Protein AF-A0A6M5YH52-F1 (afdb_monomer)

Secondary structure (DSSP, 8-state):
---------S-SSSSSSSSTT---PPPPPPB-EEEEEEPPTT--BPTT-EEEEEEEESSSSPPEEEEEE--S-BSEEEEEEEETT-SSSB-SEEEEEEEEEE--TTSTTHHHHHHHHHHTHHHHT-TTT---EEEE-SSSPEEEEEETTTTEEEE-

Organism: NCBI:txid2774151

pLDDT: mean 87.02, std 16.11, range [41.69, 98.38]

Solvent-accessible surface area (backbone atoms only — not comparable to full-atom values): 8932 Å² total; per-residue (Å²): 139,84,87,86,82,84,80,89,73,89,89,84,86,83,85,82,75,78,74,81,71,76,71,77,71,73,78,76,78,31,29,66,33,40,33,36,44,33,52,35,92,94,48,65,49,46,54,55,19,38,41,37,38,36,36,42,43,76,67,91,62,76,49,24,45,19,64,34,68,35,86,48,72,32,51,57,49,68,41,52,34,36,22,80,97,38,98,40,16,31,64,60,45,46,26,31,37,15,43,41,68,46,54,37,88,87,48,89,66,28,70,60,53,38,48,53,32,59,74,39,56,32,52,62,23,29,52,94,74,22,81,28,50,52,72,40,52,78,61,78,80,38,38,34,41,36,35,63,63,81,55,42,56,44,79,109

Foldseek 3Di:
DDDDDDDPDPDDPDPPPPPPPPDPPPPAAADKAKEKEFAPPPDKDAAQKKKKKWWAFPDDAAIKIWIDGHHHIGRMDMTIIDGPPHPHHDHFHKTQIAIAIQHDPPDPCNVVVRCCCVVPQNVQRVRVNQPEMDTDHPDDDNYWYQYSNVSYIDGD

Structure (mmCIF, N/CA/C/O backbone):
data_AF-A0A6M5YH52-F1
#
_entry.id   AF-A0A6M5YH52-F1
#
loop_
_atom_site.group_PDB
_atom_site.id
_atom_site.type_symbol
_atom_site.label_atom_id
_atom_site.label_alt_id
_atom_site.label_comp_id
_atom_site.label_asym_id
_atom_site.label_entity_id
_atom_site.label_seq_id
_atom_site.pdbx_PDB_ins_code
_atom_site.Cartn_x
_atom_site.Cartn_y
_atom_site.Cartn_z
_atom_site.occupancy
_atom_site.B_iso_or_equiv
_atom_site.auth_seq_id
_atom_site.auth_comp_id
_atom_site.auth_asym_id
_atom_site.auth_atom_id
_atom_site.pdbx_PDB_model_num
ATOM 1 N N . MET A 1 1 ? 87.983 -7.019 -24.896 1.00 43.25 1 MET A N 1
ATOM 2 C CA . MET A 1 1 ? 87.320 -5.801 -25.411 1.00 43.25 1 MET A CA 1
ATOM 3 C C . MET A 1 1 ? 85.950 -6.208 -25.942 1.00 43.25 1 MET A C 1
ATOM 5 O O . MET A 1 1 ? 85.891 -6.897 -26.943 1.00 43.25 1 MET A O 1
ATOM 9 N N . THR A 1 2 ? 84.923 -6.266 -25.097 1.00 41.69 2 THR A N 1
ATOM 10 C CA . THR A 1 2 ? 83.969 -5.202 -24.700 1.00 41.69 2 THR A CA 1
ATOM 11 C C . THR A 1 2 ? 82.772 -5.106 -25.660 1.00 41.69 2 THR A C 1
ATOM 13 O O . THR A 1 2 ? 82.839 -4.524 -26.731 1.00 41.69 2 THR A O 1
ATOM 16 N N . ARG A 1 3 ? 81.697 -5.751 -25.189 1.00 55.53 3 ARG A N 1
ATOM 17 C CA . ARG A 1 3 ? 80.270 -5.769 -25.556 1.00 55.53 3 ARG A CA 1
ATOM 18 C C . ARG A 1 3 ? 79.709 -4.507 -26.228 1.00 55.53 3 ARG A C 1
ATOM 20 O O . ARG A 1 3 ? 79.957 -3.423 -25.720 1.00 55.53 3 ARG A O 1
ATOM 27 N N . VAL A 1 4 ? 78.726 -4.687 -27.121 1.00 46.19 4 VAL A N 1
ATOM 28 C CA . VAL A 1 4 ? 77.491 -3.871 -27.121 1.00 46.19 4 VAL A CA 1
ATOM 29 C C . VAL A 1 4 ? 76.282 -4.779 -27.382 1.00 46.19 4 VAL A C 1
ATOM 31 O O . VAL A 1 4 ? 76.296 -5.620 -28.275 1.00 46.19 4 VAL A O 1
ATOM 34 N N . ARG A 1 5 ? 75.275 -4.658 -26.510 1.00 49.81 5 ARG A N 1
ATOM 35 C CA . ARG A 1 5 ? 74.073 -5.494 -26.408 1.00 49.81 5 ARG A CA 1
ATOM 36 C C . ARG A 1 5 ? 72.968 -4.963 -27.324 1.00 49.81 5 ARG A C 1
ATOM 38 O O . ARG A 1 5 ? 72.678 -3.772 -27.299 1.00 49.81 5 ARG A O 1
ATOM 45 N N . LEU A 1 6 ? 72.333 -5.872 -28.061 1.00 46.75 6 LEU A N 1
ATOM 46 C CA . LEU A 1 6 ? 71.155 -5.629 -28.890 1.00 46.75 6 LEU A CA 1
ATOM 47 C C . LEU A 1 6 ? 69.954 -5.306 -27.982 1.00 46.75 6 LEU A C 1
ATOM 49 O O . LEU A 1 6 ? 69.517 -6.137 -27.179 1.00 46.75 6 LEU A O 1
ATOM 53 N N . GLY A 1 7 ? 69.498 -4.055 -28.054 1.00 46.03 7 GLY A N 1
ATOM 54 C CA . GLY A 1 7 ? 68.449 -3.494 -27.211 1.00 46.03 7 GLY A CA 1
ATOM 55 C C . GLY A 1 7 ? 67.115 -4.205 -27.406 1.00 46.03 7 GLY A C 1
ATOM 56 O O . GLY A 1 7 ? 66.466 -4.055 -28.433 1.00 46.03 7 GLY A O 1
ATOM 57 N N . HIS A 1 8 ? 66.707 -4.948 -26.381 1.00 51.38 8 HIS A N 1
ATOM 58 C CA . HIS A 1 8 ? 65.322 -5.338 -26.160 1.00 51.38 8 HIS A CA 1
ATOM 59 C C . HIS A 1 8 ? 64.581 -4.118 -25.610 1.00 51.38 8 HIS A C 1
ATOM 61 O O . HIS A 1 8 ? 64.598 -3.865 -24.409 1.00 51.38 8 HIS A O 1
ATOM 67 N N . PHE A 1 9 ? 63.972 -3.334 -26.484 1.00 53.28 9 PHE A N 1
ATOM 68 C CA . PHE A 1 9 ? 63.014 -2.301 -26.111 1.00 53.28 9 PHE A CA 1
ATOM 69 C C . PHE A 1 9 ? 61.903 -2.338 -27.155 1.00 53.28 9 PHE A C 1
ATOM 71 O O . PHE A 1 9 ? 62.186 -2.550 -28.327 1.00 53.28 9 PHE A O 1
ATOM 78 N N . ILE A 1 10 ? 60.663 -2.097 -26.728 1.00 53.38 10 ILE A N 1
ATOM 79 C CA . ILE A 1 10 ? 59.411 -2.189 -27.504 1.00 53.38 10 ILE A CA 1
ATOM 80 C C . ILE A 1 10 ? 58.730 -3.568 -27.401 1.00 53.38 10 ILE A C 1
ATOM 82 O O . ILE A 1 10 ? 58.483 -4.246 -28.390 1.00 53.38 10 ILE A O 1
ATOM 86 N N . LEU A 1 11 ? 58.365 -3.979 -26.181 1.00 50.38 11 LEU A N 1
ATOM 87 C CA . LEU A 1 11 ? 57.254 -4.925 -25.989 1.00 50.38 11 LEU A CA 1
ATOM 88 C C . LEU A 1 11 ? 56.601 -4.767 -24.604 1.00 50.38 11 LEU A C 1
ATOM 90 O O . LEU A 1 11 ? 56.522 -5.714 -23.833 1.00 50.38 11 LEU A O 1
ATOM 94 N N . ALA A 1 12 ? 56.181 -3.552 -24.238 1.00 52.19 12 ALA A N 1
ATOM 95 C CA . ALA A 1 12 ? 55.500 -3.325 -22.955 1.00 52.19 12 ALA A CA 1
ATOM 96 C C . ALA A 1 12 ? 54.554 -2.111 -22.974 1.00 52.19 12 ALA A C 1
ATOM 98 O O . ALA A 1 12 ? 54.522 -1.325 -22.031 1.00 52.19 12 ALA A O 1
ATOM 99 N N . THR A 1 13 ? 53.807 -1.894 -24.061 1.00 52.12 13 THR A N 1
ATOM 100 C CA . THR A 1 13 ? 52.920 -0.714 -24.160 1.00 52.12 13 THR A CA 1
ATOM 101 C C . THR A 1 13 ? 51.630 -1.009 -24.925 1.00 52.12 13 THR A C 1
ATOM 103 O O . THR A 1 13 ? 51.204 -0.220 -25.755 1.00 52.12 13 THR A O 1
ATOM 106 N N . PHE A 1 14 ? 51.003 -2.166 -24.684 1.00 49.84 14 PHE A N 1
ATOM 107 C CA . PHE A 1 14 ? 49.685 -2.478 -25.271 1.00 49.84 14 PHE A CA 1
ATOM 108 C C . PHE A 1 14 ? 48.707 -3.189 -24.316 1.00 49.84 14 PHE A C 1
ATOM 110 O O . PHE A 1 14 ? 47.648 -3.638 -24.736 1.00 49.84 14 PHE A O 1
ATOM 117 N N . VAL A 1 15 ? 49.030 -3.276 -23.017 1.00 53.78 15 VAL A N 1
ATOM 118 C CA . VAL A 1 15 ? 48.221 -4.001 -22.007 1.00 53.78 15 VAL A CA 1
ATOM 119 C C . VAL A 1 15 ? 47.640 -3.059 -20.932 1.00 53.78 15 VAL A C 1
ATOM 121 O O . VAL A 1 15 ? 47.103 -3.504 -19.929 1.00 53.78 15 VAL A O 1
ATOM 124 N N . ALA A 1 16 ? 47.706 -1.737 -21.129 1.00 49.75 16 ALA A N 1
ATOM 125 C CA . ALA A 1 16 ? 47.228 -0.750 -20.146 1.00 49.75 16 ALA A CA 1
ATOM 126 C C . ALA A 1 16 ? 45.935 -0.011 -20.553 1.00 49.75 16 ALA A C 1
ATOM 128 O O . ALA A 1 16 ? 45.472 0.855 -19.819 1.00 49.75 16 ALA A O 1
ATOM 129 N N . SER A 1 17 ? 45.330 -0.347 -21.699 1.00 50.66 17 SER A N 1
ATOM 130 C CA . SER A 1 17 ? 44.159 0.375 -22.236 1.00 50.66 17 SER A CA 1
ATOM 131 C C . SER A 1 17 ? 42.827 -0.373 -22.086 1.00 50.66 17 SER A C 1
ATOM 133 O O . SER A 1 17 ? 41.786 0.182 -22.419 1.00 50.66 17 SER A O 1
ATOM 135 N N . LEU A 1 18 ? 42.825 -1.610 -21.571 1.00 52.09 18 LEU A N 1
ATOM 136 C CA . LEU A 1 18 ? 41.611 -2.440 -21.465 1.00 52.09 18 LEU A CA 1
ATOM 137 C C . LEU A 1 18 ? 40.879 -2.371 -20.113 1.00 52.09 18 LEU A C 1
ATOM 139 O O . LEU A 1 18 ? 39.811 -2.959 -19.985 1.00 52.09 18 LEU A O 1
ATOM 143 N N . LEU A 1 19 ? 41.384 -1.631 -19.117 1.00 55.25 19 LEU A N 1
ATOM 144 C CA . LEU A 1 19 ? 40.701 -1.491 -17.817 1.00 55.25 19 LEU A CA 1
ATOM 145 C C . LEU A 1 19 ? 39.741 -0.288 -17.723 1.00 55.25 19 LEU A C 1
ATOM 147 O O . LEU A 1 19 ? 39.060 -0.131 -16.714 1.00 55.25 19 LEU A O 1
ATOM 151 N N . ALA A 1 20 ? 39.628 0.542 -18.765 1.00 56.56 20 ALA A N 1
ATOM 152 C CA . ALA A 1 20 ? 38.764 1.729 -18.746 1.00 56.56 20 ALA A CA 1
ATOM 153 C C . ALA A 1 20 ? 37.284 1.447 -19.085 1.00 56.56 20 ALA A C 1
ATOM 155 O O . A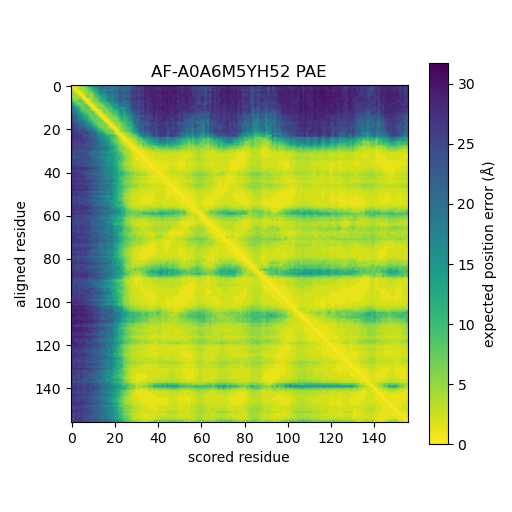LA A 1 20 ? 36.468 2.364 -19.064 1.00 56.56 20 ALA A O 1
ATOM 156 N N . ALA A 1 21 ? 36.917 0.192 -19.365 1.00 56.94 21 ALA A N 1
ATOM 157 C CA . ALA A 1 21 ? 35.534 -0.219 -19.617 1.00 56.94 21 ALA A CA 1
ATOM 158 C C . ALA A 1 21 ? 34.912 -0.968 -18.425 1.00 56.94 21 ALA A C 1
ATOM 160 O O . ALA A 1 21 ? 34.044 -1.821 -18.611 1.00 56.94 21 ALA A O 1
ATOM 161 N N . ALA A 1 22 ? 35.309 -0.638 -17.189 1.00 59.38 22 ALA A N 1
ATOM 162 C CA . ALA A 1 22 ? 34.468 -0.891 -16.020 1.00 59.38 22 ALA A CA 1
ATOM 163 C C . ALA A 1 22 ? 33.230 0.018 -16.129 1.00 59.38 22 ALA A C 1
ATOM 165 O O . ALA A 1 22 ? 33.139 1.076 -15.509 1.00 59.38 22 ALA A O 1
ATOM 166 N N . GLY A 1 23 ? 32.317 -0.365 -17.024 1.00 54.97 23 GLY A N 1
ATOM 167 C CA . GLY A 1 23 ? 31.069 0.318 -17.303 1.00 54.97 23 GLY A CA 1
ATOM 168 C C . GLY A 1 23 ? 30.235 0.362 -16.037 1.00 54.97 23 GLY A C 1
ATOM 169 O O . GLY A 1 23 ? 29.587 -0.616 -15.668 1.00 54.97 23 GLY A O 1
ATOM 170 N N . CYS A 1 24 ? 30.247 1.517 -15.377 1.00 69.44 24 CYS A N 1
ATOM 171 C CA . CYS A 1 24 ? 29.227 1.885 -14.416 1.00 69.44 24 CYS A CA 1
ATOM 172 C C . CYS A 1 24 ? 27.919 1.982 -15.206 1.00 69.44 24 CYS A C 1
ATOM 174 O O . CYS A 1 24 ?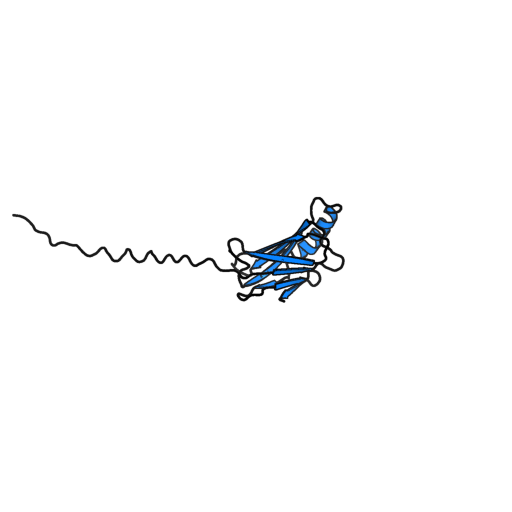 27.610 3.018 -15.794 1.00 69.44 24 CYS A O 1
ATOM 176 N N . SER A 1 25 ? 27.205 0.860 -15.325 1.00 63.31 25 SER A N 1
ATOM 177 C CA . SER A 1 25 ? 25.870 0.866 -15.910 1.00 63.31 25 SER A CA 1
ATOM 178 C C . SER A 1 25 ? 25.043 1.852 -15.086 1.00 63.31 25 SER A C 1
ATOM 180 O O . SER A 1 25 ? 24.995 1.697 -13.860 1.00 63.31 25 SER A O 1
ATOM 182 N N . PRO A 1 26 ? 24.460 2.894 -15.707 1.00 68.88 26 PRO A N 1
ATOM 183 C CA . PRO A 1 26 ? 23.677 3.867 -14.968 1.00 68.88 26 PRO A CA 1
ATOM 184 C C . PRO A 1 26 ? 22.597 3.126 -14.173 1.00 68.88 26 PRO A C 1
ATOM 186 O O . PRO A 1 26 ? 22.029 2.151 -14.679 1.00 68.88 26 PRO A O 1
ATOM 189 N N . PRO A 1 27 ? 22.342 3.532 -12.917 1.00 71.31 27 PRO A N 1
ATOM 190 C CA . PRO A 1 27 ? 21.395 2.833 -12.067 1.00 71.31 27 PRO A CA 1
ATOM 191 C C . PRO A 1 27 ? 20.041 2.739 -12.780 1.00 71.31 27 PRO A C 1
ATOM 193 O O . PRO A 1 27 ? 19.640 3.694 -13.456 1.00 71.31 27 PRO A O 1
ATOM 196 N N . PRO A 1 28 ? 19.336 1.603 -12.652 1.00 76.12 28 PRO A N 1
ATOM 197 C CA . PRO A 1 28 ? 18.088 1.396 -13.365 1.00 76.12 28 PRO A CA 1
ATOM 198 C C . PRO A 1 28 ? 17.094 2.499 -12.988 1.00 76.12 28 PRO A C 1
ATOM 200 O O . PRO A 1 28 ? 16.889 2.802 -11.810 1.00 76.12 28 PRO A O 1
ATOM 203 N N . LYS A 1 29 ? 16.516 3.140 -14.005 1.00 84.38 29 LYS A N 1
ATOM 204 C CA . LYS A 1 29 ? 15.572 4.247 -13.843 1.00 84.38 29 LYS A CA 1
ATOM 205 C C . LYS A 1 29 ? 14.182 3.677 -13.568 1.00 84.38 29 LYS A C 1
ATOM 207 O O . LYS A 1 29 ? 13.662 2.918 -14.381 1.00 84.38 29 LYS A O 1
ATOM 212 N N . GLY A 1 30 ? 13.589 4.036 -12.432 1.00 89.56 30 GLY A N 1
ATOM 213 C CA . GLY A 1 30 ? 12.194 3.709 -12.154 1.00 89.56 30 GLY A CA 1
ATOM 214 C C . GLY A 1 30 ? 11.229 4.658 -12.868 1.00 89.56 30 GLY A C 1
ATOM 215 O O . GLY A 1 30 ? 11.610 5.720 -13.366 1.00 89.56 30 GLY A O 1
ATOM 216 N N . THR A 1 31 ? 9.961 4.267 -12.909 1.00 92.75 31 THR A N 1
ATOM 217 C CA . THR A 1 31 ? 8.846 5.045 -13.455 1.00 92.75 31 THR A CA 1
ATOM 218 C C . THR A 1 31 ? 7.996 5.608 -12.310 1.00 92.75 31 THR A C 1
ATOM 220 O O . THR A 1 31 ? 7.811 4.921 -11.298 1.00 92.75 31 THR A O 1
ATOM 223 N N . PRO A 1 32 ? 7.501 6.855 -12.388 1.00 94.31 32 PRO A N 1
ATOM 224 C CA . PRO A 1 32 ? 6.608 7.397 -11.370 1.00 94.31 32 PRO A CA 1
ATOM 225 C C . PRO A 1 32 ? 5.373 6.509 -11.185 1.00 94.31 32 PRO A C 1
ATOM 227 O O . PRO A 1 32 ? 4.718 6.150 -12.161 1.00 94.31 32 PRO A O 1
ATOM 230 N N . VAL A 1 33 ? 5.061 6.183 -9.929 1.00 96.19 33 VAL A N 1
ATOM 231 C CA . VAL A 1 33 ? 3.841 5.463 -9.549 1.00 96.19 33 VAL A CA 1
ATOM 232 C C . VAL A 1 33 ? 3.072 6.303 -8.545 1.00 96.19 33 VAL A C 1
ATOM 234 O O . VAL A 1 33 ? 3.618 6.681 -7.502 1.00 96.19 33 VAL A O 1
ATOM 237 N N . SER A 1 34 ? 1.807 6.553 -8.855 1.00 96.31 34 SER A N 1
ATOM 238 C CA . SER A 1 34 ? 0.829 7.167 -7.964 1.00 96.31 34 SER A CA 1
ATOM 239 C C . SER A 1 34 ? -0.386 6.266 -7.812 1.00 96.31 34 SER A C 1
ATOM 241 O O . SER A 1 34 ? -0.542 5.261 -8.510 1.00 96.31 34 SER A O 1
ATOM 243 N N . GLY A 1 35 ? -1.247 6.610 -6.869 1.00 97.12 35 GLY A N 1
ATOM 244 C CA . GLY A 1 35 ? -2.535 5.961 -6.788 1.00 97.12 35 GLY A CA 1
ATOM 245 C C . GLY A 1 35 ? -3.388 6.449 -5.644 1.00 97.12 35 GLY A C 1
ATOM 246 O O . GLY A 1 35 ? -3.017 7.357 -4.904 1.00 97.12 35 GLY A O 1
ATOM 247 N N . THR A 1 36 ? -4.533 5.799 -5.490 1.00 98.19 36 THR A N 1
ATOM 248 C CA . THR A 1 36 ? -5.479 6.000 -4.396 1.00 98.19 36 THR A CA 1
ATOM 249 C C . THR A 1 36 ? -5.773 4.668 -3.722 1.00 98.19 36 THR A C 1
ATOM 251 O O . THR A 1 36 ? -6.008 3.670 -4.400 1.00 98.19 36 THR A O 1
ATOM 254 N N . VAL A 1 37 ? -5.793 4.645 -2.392 1.00 98.38 37 VAL A N 1
ATOM 255 C CA . VAL A 1 37 ? -6.307 3.525 -1.591 1.00 98.38 37 VAL A CA 1
ATOM 256 C C . VAL A 1 37 ? -7.698 3.896 -1.098 1.00 98.38 37 VAL A C 1
ATOM 258 O O . VAL A 1 37 ? -7.852 4.951 -0.485 1.00 98.38 37 VAL A O 1
ATOM 261 N N . THR A 1 38 ? -8.696 3.044 -1.328 1.00 98.12 38 THR A N 1
ATOM 262 C CA . THR A 1 38 ? -10.061 3.217 -0.808 1.00 98.12 38 THR A CA 1
ATOM 263 C C . THR A 1 38 ? -10.387 2.151 0.233 1.00 98.12 38 THR A C 1
ATOM 265 O O . THR A 1 38 ? -10.059 0.972 0.078 1.00 98.12 38 THR A O 1
ATOM 268 N N . LEU A 1 39 ? -11.026 2.571 1.324 1.00 97.69 39 LEU A N 1
ATOM 269 C CA . LEU A 1 39 ? -11.470 1.681 2.394 1.00 97.69 39 LEU A CA 1
ATOM 270 C C . LEU A 1 39 ? -12.843 1.063 2.100 1.00 97.69 39 LEU A C 1
ATOM 272 O O . LEU A 1 39 ? -13.630 1.656 1.362 1.00 97.69 39 LEU A O 1
ATOM 276 N N . PRO A 1 40 ? -13.166 -0.086 2.726 1.00 97.00 40 PRO A N 1
ATOM 277 C CA . PRO A 1 40 ? -14.517 -0.628 2.711 1.00 97.00 40 PRO A CA 1
ATOM 278 C C . PRO A 1 40 ? -15.551 0.350 3.254 1.00 97.00 40 PRO A C 1
ATOM 280 O O . PRO A 1 40 ? -15.272 1.125 4.177 1.00 97.00 40 PRO A O 1
ATOM 283 N N . LYS A 1 41 ? -16.777 0.264 2.735 1.00 95.25 41 LYS A N 1
ATOM 284 C CA . LYS A 1 41 ? -17.914 1.039 3.231 1.00 95.25 41 LYS A CA 1
ATOM 285 C C . LYS A 1 41 ? -18.035 0.954 4.758 1.00 95.25 41 LYS A C 1
ATOM 287 O O . LYS A 1 41 ? -18.085 -0.125 5.340 1.00 95.25 41 LYS A O 1
ATOM 292 N N . GLY A 1 42 ? -18.120 2.119 5.399 1.00 92.19 42 GLY A N 1
ATOM 293 C CA . GLY A 1 42 ? -18.228 2.246 6.856 1.00 92.19 42 GLY A CA 1
ATOM 294 C C . GLY A 1 42 ? -16.890 2.353 7.593 1.00 92.19 42 GLY A C 1
ATOM 295 O O . GLY A 1 42 ? -16.892 2.703 8.771 1.00 92.19 42 GLY A O 1
ATOM 296 N N . ALA A 1 43 ? -15.758 2.128 6.921 1.00 94.25 43 ALA A N 1
ATOM 297 C CA . ALA A 1 43 ? -14.433 2.438 7.447 1.00 94.25 43 ALA A CA 1
ATOM 298 C C . ALA A 1 43 ? -13.941 3.803 6.939 1.00 94.25 43 ALA A C 1
ATOM 300 O O . ALA A 1 43 ? -14.284 4.249 5.843 1.00 94.25 43 ALA A O 1
ATOM 301 N N . SER A 1 44 ? -13.113 4.464 7.746 1.00 95.38 44 SER A N 1
ATOM 302 C CA . SER A 1 44 ? -12.448 5.712 7.380 1.00 95.38 44 SER A CA 1
ATOM 303 C C . SER A 1 44 ? -11.033 5.757 7.940 1.00 95.38 44 SER A C 1
ATOM 305 O O . SER A 1 44 ? -10.758 5.259 9.040 1.00 95.38 44 SER A O 1
ATOM 307 N N . PHE A 1 45 ? -10.154 6.405 7.188 1.00 95.94 45 PHE A N 1
ATOM 308 C CA . PHE A 1 45 ? -8.942 6.987 7.727 1.00 95.94 45 PHE A CA 1
ATOM 309 C C . PHE A 1 45 ? -9.345 8.139 8.638 1.00 95.94 45 PHE A C 1
ATOM 311 O O . PHE A 1 45 ? -10.271 8.877 8.302 1.00 95.94 45 PHE A O 1
ATOM 318 N N . ASP A 1 46 ? -8.663 8.289 9.763 1.00 95.81 46 ASP A N 1
ATOM 319 C CA . ASP A 1 46 ? -8.710 9.515 10.553 1.00 95.81 46 ASP A CA 1
ATOM 320 C C . ASP A 1 46 ? -7.424 10.306 10.311 1.00 95.81 46 ASP A C 1
ATOM 322 O O . ASP A 1 46 ? -6.499 9.829 9.657 1.00 95.81 46 ASP A O 1
ATOM 326 N N . LYS A 1 47 ? -7.369 11.529 10.833 1.00 94.12 47 LYS A N 1
ATOM 327 C CA . LYS A 1 47 ? -6.183 12.381 10.763 1.00 94.12 47 LYS A CA 1
ATOM 328 C C . LYS A 1 47 ? -4.970 11.700 11.418 1.00 94.12 47 LYS A C 1
ATOM 330 O O . LYS A 1 47 ? -5.101 11.107 12.475 1.00 94.12 47 LYS A O 1
ATOM 335 N N . ASP A 1 48 ? -3.796 11.841 10.819 1.00 95.00 48 ASP A N 1
ATOM 336 C CA . ASP A 1 48 ? -2.502 11.322 11.279 1.00 95.00 48 ASP A CA 1
ATOM 337 C C . ASP A 1 48 ? -2.353 9.784 11.241 1.00 95.00 48 ASP A C 1
ATOM 339 O O . ASP A 1 48 ? -1.361 9.243 11.740 1.00 95.00 48 ASP A O 1
ATOM 343 N N . ASP A 1 49 ? -3.288 9.055 10.621 1.00 96.12 49 ASP A N 1
ATOM 344 C CA . ASP A 1 49 ? -3.088 7.635 10.327 1.00 96.12 49 ASP A CA 1
ATOM 345 C C . ASP A 1 49 ? -1.968 7.481 9.281 1.00 96.12 49 ASP A C 1
ATOM 347 O O . ASP A 1 49 ? -1.926 8.185 8.271 1.00 96.12 49 ASP A O 1
ATOM 351 N N . ASN A 1 50 ? -1.067 6.521 9.495 1.00 97.44 50 ASN A N 1
ATOM 352 C CA . ASN A 1 50 ? -0.063 6.156 8.498 1.00 97.44 50 ASN A CA 1
ATOM 353 C C . ASN A 1 50 ? -0.584 5.012 7.627 1.00 97.44 50 ASN A C 1
ATOM 355 O O . ASN A 1 50 ? -0.916 3.939 8.140 1.00 97.44 50 ASN A O 1
ATOM 359 N N . VAL A 1 51 ? -0.604 5.219 6.315 1.00 98.00 51 VAL A N 1
ATOM 360 C CA . VAL A 1 51 ? -0.949 4.202 5.320 1.00 98.00 51 VAL A CA 1
ATOM 361 C C . VAL A 1 51 ? 0.301 3.870 4.520 1.00 98.00 51 VAL A C 1
ATOM 363 O O . VAL A 1 51 ? 0.837 4.711 3.802 1.00 98.00 51 VAL A O 1
ATOM 366 N N . GLU A 1 52 ? 0.760 2.630 4.639 1.00 98.25 52 GLU A N 1
ATOM 367 C CA . GLU A 1 52 ? 1.912 2.093 3.923 1.00 98.25 52 GLU A CA 1
ATOM 368 C C . GLU A 1 52 ? 1.443 1.126 2.831 1.00 98.25 52 GLU A C 1
ATOM 370 O O . GLU A 1 52 ? 0.663 0.206 3.085 1.00 98.25 52 GLU A O 1
ATOM 375 N N . ILE A 1 53 ? 1.933 1.340 1.612 1.00 98.31 53 ILE A N 1
ATOM 376 C CA . ILE A 1 53 ? 1.671 0.534 0.426 1.00 98.31 53 ILE A CA 1
ATOM 377 C C . ILE A 1 53 ? 2.995 -0.097 0.002 1.00 98.31 53 ILE A C 1
ATOM 379 O O . ILE A 1 53 ? 3.901 0.590 -0.472 1.00 98.31 53 ILE A O 1
ATOM 383 N N . THR A 1 54 ? 3.120 -1.409 0.159 1.00 98.12 54 THR A N 1
ATOM 384 C CA . THR A 1 54 ? 4.317 -2.159 -0.233 1.00 98.12 54 THR A CA 1
ATOM 385 C C . THR A 1 54 ? 4.122 -2.776 -1.610 1.00 98.12 54 THR A C 1
ATOM 387 O O . THR A 1 54 ? 3.204 -3.564 -1.812 1.00 98.12 54 THR A O 1
ATOM 390 N N . PHE A 1 55 ? 5.030 -2.499 -2.536 1.00 97.69 55 PHE A N 1
ATOM 391 C CA . PHE A 1 55 ? 5.130 -3.152 -3.836 1.00 97.69 55 PHE A CA 1
ATOM 392 C C . PHE A 1 55 ? 6.223 -4.215 -3.746 1.00 97.69 55 PHE A C 1
ATOM 394 O O . PHE A 1 55 ? 7.413 -3.901 -3.831 1.00 97.69 55 PHE A O 1
ATOM 401 N N . ARG A 1 56 ? 5.831 -5.478 -3.564 1.00 97.38 56 ARG A N 1
ATOM 402 C CA . ARG A 1 56 ? 6.751 -6.620 -3.585 1.00 97.38 56 ARG A CA 1
ATOM 403 C C . ARG A 1 56 ? 6.792 -7.213 -4.994 1.00 97.38 56 ARG A C 1
ATOM 405 O O . ARG A 1 56 ? 5.750 -7.670 -5.459 1.00 97.38 56 ARG A O 1
ATOM 412 N N . PRO A 1 57 ? 7.942 -7.208 -5.676 1.00 96.44 57 PRO A N 1
ATOM 413 C CA . PRO A 1 57 ? 8.025 -7.726 -7.030 1.00 96.44 57 PRO A CA 1
ATOM 414 C C . PRO A 1 57 ? 7.861 -9.242 -7.056 1.00 96.44 57 PRO A C 1
ATOM 416 O O . PRO A 1 57 ? 8.204 -9.942 -6.100 1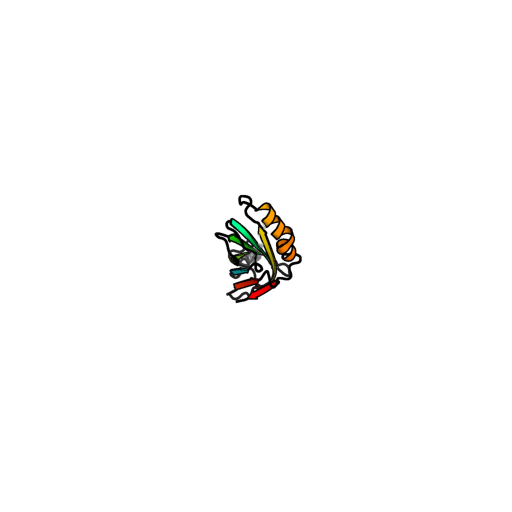.00 96.44 57 PRO A O 1
ATOM 419 N N . ASP A 1 58 ? 7.350 -9.728 -8.178 1.00 90.12 58 ASP A N 1
ATOM 420 C CA . ASP A 1 58 ? 7.417 -11.133 -8.552 1.00 90.12 58 ASP A CA 1
ATOM 421 C C . ASP A 1 58 ? 8.769 -11.375 -9.248 1.00 90.12 58 ASP A C 1
ATOM 423 O O . ASP A 1 58 ? 8.929 -11.093 -10.435 1.00 90.12 58 ASP A O 1
ATOM 427 N N . GLY A 1 59 ? 9.788 -11.757 -8.471 1.00 87.25 59 GLY A N 1
ATOM 428 C CA . GLY A 1 59 ? 11.167 -11.965 -8.935 1.00 87.25 59 GLY A CA 1
ATOM 429 C C . GLY A 1 59 ? 12.218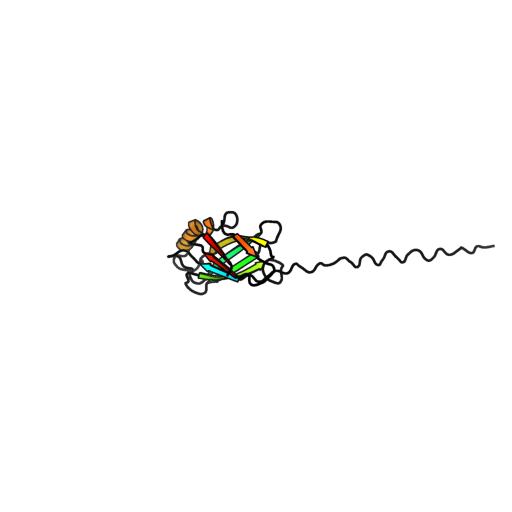 -11.215 -8.107 1.00 87.25 59 GLY A C 1
ATOM 430 O O . GLY A 1 59 ? 11.972 -10.838 -6.962 1.00 87.25 59 GLY A O 1
ATOM 431 N N . ASP A 1 60 ? 13.388 -10.980 -8.707 1.00 81.25 60 ASP A N 1
ATOM 432 C CA . ASP A 1 60 ? 14.582 -10.444 -8.024 1.00 81.25 60 ASP A CA 1
ATOM 433 C C . ASP A 1 60 ? 14.664 -8.908 -7.984 1.00 81.25 60 ASP A C 1
ATOM 435 O O . ASP A 1 60 ? 15.664 -8.330 -7.546 1.00 81.25 60 ASP A O 1
ATOM 439 N N . ALA A 1 61 ? 13.632 -8.208 -8.465 1.00 83.81 61 ALA A N 1
ATOM 440 C CA . ALA A 1 61 ? 13.613 -6.753 -8.407 1.00 83.81 61 ALA A CA 1
ATOM 441 C C . ALA A 1 61 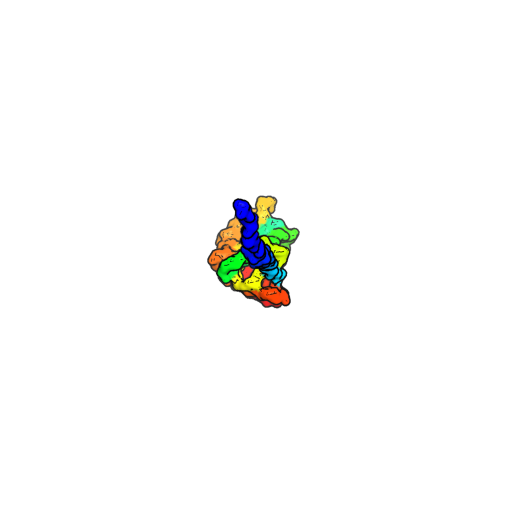? 13.562 -6.251 -6.949 1.00 83.81 61 ALA A C 1
ATOM 443 O O . ALA A 1 61 ? 13.207 -6.962 -6.009 1.00 83.81 61 ALA A O 1
ATOM 444 N N . LYS A 1 62 ? 13.910 -4.978 -6.744 1.00 88.12 62 LYS A N 1
ATOM 445 C CA . LYS A 1 62 ? 13.800 -4.342 -5.426 1.00 88.12 62 LYS A CA 1
ATOM 446 C C . LYS A 1 62 ? 12.351 -3.952 -5.137 1.00 88.12 62 LYS A C 1
ATOM 448 O O . LYS A 1 62 ? 11.658 -3.435 -6.013 1.00 88.12 62 LYS A O 1
ATOM 453 N N . SER A 1 63 ? 11.926 -4.139 -3.889 1.00 92.62 63 SER A N 1
ATOM 454 C CA . SER A 1 63 ? 10.635 -3.641 -3.415 1.00 92.62 63 SER A CA 1
ATOM 455 C C . SER A 1 63 ? 10.568 -2.116 -3.448 1.00 92.62 63 SER A C 1
ATOM 457 O O . SER A 1 63 ? 11.560 -1.424 -3.193 1.00 92.62 63 SER A O 1
ATOM 459 N N . ALA A 1 64 ? 9.370 -1.600 -3.698 1.00 94.25 64 ALA A N 1
ATOM 460 C CA . ALA A 1 64 ? 9.053 -0.187 -3.551 1.00 94.25 64 ALA A CA 1
ATOM 461 C C . ALA A 1 64 ? 8.018 0.026 -2.449 1.00 94.25 64 ALA A C 1
ATOM 463 O O . ALA A 1 64 ? 7.259 -0.880 -2.103 1.00 94.25 64 ALA A O 1
ATOM 464 N N . VAL A 1 65 ? 7.999 1.228 -1.881 1.00 95.06 65 VAL A N 1
ATOM 465 C CA . VAL A 1 65 ? 7.059 1.604 -0.824 1.00 95.06 65 VAL A CA 1
ATOM 466 C C . VAL A 1 65 ? 6.468 2.970 -1.142 1.00 95.06 65 VAL A C 1
ATOM 468 O O . VAL A 1 65 ? 7.185 3.891 -1.538 1.00 95.06 65 VAL A O 1
ATOM 471 N N . GLY A 1 66 ? 5.155 3.091 -0.988 1.00 93.25 66 GLY A N 1
ATOM 472 C CA . GLY A 1 66 ? 4.464 4.362 -0.814 1.00 93.25 66 GLY A CA 1
ATOM 473 C C . GLY A 1 66 ? 4.023 4.498 0.637 1.00 93.25 66 GLY A C 1
ATOM 474 O O . GLY A 1 66 ? 3.611 3.519 1.251 1.00 93.25 66 GLY A O 1
ATOM 475 N N . SER A 1 67 ? 4.121 5.696 1.197 1.00 92.75 67 SER A N 1
ATOM 476 C CA . SER A 1 67 ? 3.599 5.996 2.529 1.00 92.75 67 SER A CA 1
ATOM 477 C C . SER A 1 67 ? 2.918 7.353 2.488 1.00 92.75 67 SER A C 1
ATOM 479 O O . SER A 1 67 ? 3.395 8.273 1.819 1.00 92.75 67 SER A O 1
ATOM 481 N N . VAL A 1 68 ? 1.782 7.456 3.166 1.00 95.19 68 VAL A N 1
ATOM 482 C CA . VAL A 1 68 ? 1.030 8.695 3.310 1.00 95.19 68 VAL A CA 1
ATOM 483 C C . VAL A 1 68 ? 0.527 8.808 4.739 1.00 95.19 68 VAL A C 1
ATOM 485 O O . VAL A 1 68 ? 0.015 7.844 5.309 1.00 95.19 68 VAL A O 1
ATOM 488 N N . ILE A 1 69 ? 0.689 10.001 5.304 1.00 93.69 69 ILE A N 1
ATOM 489 C CA . ILE A 1 69 ? 0.041 10.395 6.549 1.00 93.69 69 ILE A CA 1
ATOM 490 C C . ILE A 1 69 ? -1.225 11.150 6.166 1.00 93.69 69 ILE A C 1
ATOM 492 O O . ILE A 1 69 ? -1.170 12.129 5.419 1.00 93.69 69 ILE A O 1
ATOM 496 N N . THR A 1 70 ? -2.370 10.672 6.626 1.00 93.50 70 THR A N 1
ATOM 497 C CA . THR A 1 70 ? -3.670 11.275 6.321 1.00 93.50 70 THR A CA 1
ATOM 498 C C . THR A 1 70 ? -3.816 12.604 7.056 1.00 93.50 70 THR A C 1
ATOM 500 O O . THR A 1 70 ? -3.477 12.730 8.227 1.00 93.50 70 THR A O 1
ATOM 503 N N . THR A 1 71 ? -4.326 13.633 6.387 1.00 92.56 71 THR A N 1
ATOM 504 C CA . THR A 1 71 ? -4.454 14.980 6.977 1.00 92.56 71 THR A CA 1
ATOM 505 C C . THR A 1 71 ? -5.822 15.231 7.601 1.00 92.56 71 THR A C 1
ATOM 507 O O . THR A 1 71 ? -5.981 16.125 8.433 1.00 92.56 71 THR A O 1
ATOM 510 N N . GLU A 1 72 ? -6.813 14.435 7.210 1.00 93.56 72 GLU A N 1
ATOM 511 C CA . GLU A 1 72 ? -8.206 14.558 7.612 1.00 93.56 72 GLU A CA 1
ATOM 512 C C . GLU A 1 72 ? -8.918 13.207 7.543 1.00 93.56 72 GLU A C 1
ATOM 514 O O . GLU A 1 72 ? -8.373 12.209 7.062 1.00 93.56 72 GLU A O 1
ATOM 519 N N . LYS A 1 73 ? -10.158 13.182 8.036 1.00 95.19 73 LYS A N 1
ATOM 520 C CA . LYS A 1 73 ? -10.998 11.994 7.963 1.00 95.19 73 LYS A CA 1
ATOM 521 C C . LYS A 1 73 ? -11.462 11.770 6.525 1.00 95.19 73 LYS A C 1
ATOM 523 O O . LYS A 1 73 ? -12.109 12.638 5.951 1.00 95.19 73 LYS A O 1
ATOM 528 N N . SER A 1 74 ? -11.187 10.597 5.964 1.00 96.75 74 SER A N 1
ATOM 529 C CA . SER A 1 74 ? -11.524 10.278 4.572 1.00 96.75 74 SER A CA 1
ATOM 530 C C . SER A 1 74 ? -11.760 8.781 4.372 1.00 96.75 74 SER A C 1
ATOM 532 O O . SER A 1 74 ? -11.258 7.947 5.123 1.00 96.75 74 SER A O 1
ATOM 534 N N . SER A 1 75 ? -12.517 8.414 3.340 1.00 96.56 75 SER A N 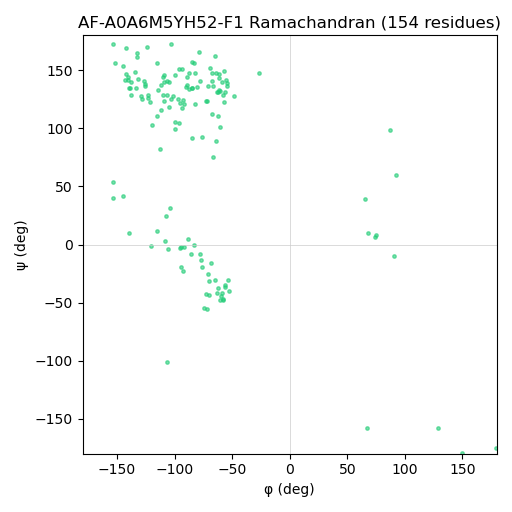1
ATOM 535 C CA . SER A 1 75 ? -12.642 7.027 2.867 1.00 96.56 75 SER A CA 1
ATOM 536 C C . SER A 1 75 ? -11.535 6.631 1.886 1.00 96.56 75 SER A C 1
ATOM 538 O O . SER A 1 75 ? -11.432 5.462 1.510 1.00 96.56 75 SER A O 1
ATOM 540 N N . SER A 1 76 ? -10.717 7.593 1.454 1.00 97.19 76 SER A N 1
ATOM 541 C CA . SER A 1 76 ? -9.657 7.382 0.474 1.00 97.19 76 SER A CA 1
ATOM 542 C C . SER A 1 76 ? -8.426 8.243 0.743 1.00 97.19 76 SER A C 1
ATOM 544 O O . SER A 1 76 ? -8.524 9.315 1.341 1.00 97.19 76 SER A O 1
ATOM 546 N N . VAL A 1 77 ? -7.261 7.779 0.303 1.00 97.69 77 VAL A N 1
ATOM 547 C CA . VAL A 1 77 ? -6.015 8.544 0.396 1.00 97.69 77 VAL A CA 1
ATOM 548 C C . VAL A 1 77 ? -5.152 8.313 -0.836 1.00 97.69 77 VAL A C 1
ATOM 550 O O . VAL A 1 77 ? -5.082 7.195 -1.348 1.00 97.69 77 VAL A O 1
ATOM 553 N N . THR A 1 78 ? -4.490 9.363 -1.314 1.00 97.75 78 THR A N 1
ATOM 554 C CA . THR A 1 78 ? -3.560 9.286 -2.442 1.00 97.75 78 THR A CA 1
ATOM 555 C C . THR A 1 78 ? -2.144 8.969 -1.974 1.00 97.75 78 THR A C 1
ATOM 557 O O . THR A 1 78 ? -1.706 9.476 -0.943 1.00 97.75 78 THR A O 1
ATOM 560 N N . PHE A 1 79 ? -1.395 8.188 -2.746 1.00 96.12 79 PHE A N 1
ATOM 561 C CA . PHE A 1 79 ? -0.002 7.856 -2.460 1.00 96.12 79 PHE A CA 1
ATOM 562 C C . PHE A 1 79 ? 0.887 8.034 -3.693 1.00 96.12 79 PHE A C 1
ATOM 564 O O . PHE A 1 79 ? 0.428 8.011 -4.834 1.00 96.12 79 PHE A O 1
ATOM 571 N N . THR A 1 80 ? 2.189 8.137 -3.443 1.00 95.88 80 THR A N 1
ATOM 572 C CA . THR A 1 80 ? 3.245 7.980 -4.449 1.00 95.88 80 THR A CA 1
ATOM 573 C C . THR A 1 80 ? 4.232 6.931 -3.963 1.00 95.88 80 THR A C 1
ATOM 575 O O . THR A 1 80 ? 4.575 6.932 -2.779 1.00 95.88 80 THR A O 1
ATOM 578 N N . ALA A 1 81 ? 4.699 6.048 -4.843 1.00 94.31 81 ALA A N 1
ATOM 579 C CA . ALA A 1 81 ? 5.611 4.966 -4.479 1.00 94.31 81 ALA A CA 1
ATOM 580 C C . ALA A 1 81 ? 7.030 5.188 -5.017 1.00 94.31 81 ALA A C 1
ATOM 582 O O . ALA A 1 81 ? 7.234 5.726 -6.109 1.00 94.31 81 ALA A O 1
ATOM 583 N N . LYS A 1 82 ? 8.025 4.740 -4.245 1.00 91.75 82 LYS A N 1
ATOM 584 C CA . LYS A 1 82 ? 9.443 4.832 -4.602 1.00 91.75 82 LYS A CA 1
ATOM 585 C C . LYS A 1 82 ? 10.211 3.570 -4.208 1.00 91.75 82 LYS A C 1
ATOM 587 O O . LYS A 1 82 ? 9.992 2.997 -3.143 1.00 91.75 82 LYS A O 1
ATOM 592 N N . THR A 1 83 ? 11.146 3.161 -5.059 1.00 89.62 83 THR A N 1
ATOM 593 C CA . THR A 1 83 ? 12.097 2.069 -4.802 1.00 89.62 83 THR A CA 1
ATOM 594 C C . THR A 1 83 ? 13.303 2.588 -4.031 1.00 89.62 83 THR A C 1
ATOM 596 O O . THR A 1 83 ? 13.887 3.618 -4.384 1.00 89.62 83 THR A O 1
ATOM 599 N N . ALA A 1 84 ? 13.726 1.858 -3.000 1.00 82.88 84 ALA A N 1
ATOM 600 C CA . ALA A 1 84 ? 14.927 2.204 -2.249 1.00 82.88 84 ALA A CA 1
ATOM 601 C C . ALA A 1 84 ? 16.179 2.189 -3.149 1.00 82.88 84 ALA A C 1
ATOM 603 O O . ALA A 1 84 ? 16.427 1.239 -3.895 1.00 82.88 84 ALA A O 1
ATOM 604 N N . GLY A 1 85 ? 16.989 3.248 -3.062 1.00 77.94 85 GLY A N 1
ATOM 605 C CA . GLY A 1 85 ? 18.218 3.390 -3.850 1.00 77.94 85 GLY A CA 1
ATOM 606 C C . GLY A 1 85 ? 18.007 3.751 -5.325 1.00 77.94 85 GLY A C 1
ATOM 607 O O . GLY A 1 85 ? 18.976 3.749 -6.077 1.00 77.94 85 GLY A O 1
ATOM 608 N N . ILE A 1 86 ? 16.778 4.073 -5.743 1.00 81.50 86 ILE A N 1
ATOM 609 C CA . ILE A 1 86 ? 16.490 4.612 -7.077 1.00 81.50 86 ILE A CA 1
ATOM 610 C C . ILE A 1 86 ? 16.103 6.081 -6.942 1.00 81.50 86 ILE A C 1
ATOM 612 O O . ILE A 1 86 ? 15.402 6.481 -6.009 1.00 81.50 86 ILE A O 1
ATOM 616 N N . THR A 1 87 ? 16.581 6.910 -7.869 1.00 72.12 87 THR A N 1
ATOM 617 C CA . THR A 1 87 ? 16.304 8.352 -7.873 1.00 72.12 87 THR A CA 1
ATOM 618 C C . THR A 1 87 ? 14.813 8.640 -8.032 1.00 72.12 87 THR A C 1
ATOM 620 O O . THR A 1 87 ? 14.291 9.529 -7.360 1.00 72.12 87 THR A O 1
ATOM 623 N N . THR A 1 88 ? 14.112 7.849 -8.848 1.00 80.38 88 THR A N 1
ATOM 624 C CA . THR A 1 88 ? 12.701 8.052 -9.193 1.00 80.38 88 THR A CA 1
ATOM 625 C C . THR A 1 88 ? 11.920 6.736 -9.232 1.00 80.38 88 THR A C 1
ATOM 627 O O . THR A 1 88 ? 12.378 5.758 -9.813 1.00 80.38 88 THR A O 1
ATOM 630 N N . GLY A 1 89 ? 10.731 6.731 -8.620 1.00 89.12 89 GLY A N 1
ATOM 631 C CA . GLY A 1 89 ? 9.666 5.775 -8.924 1.00 89.12 89 GLY A CA 1
ATOM 632 C C . GLY A 1 89 ? 9.896 4.300 -8.573 1.00 89.12 89 GLY A C 1
ATOM 633 O O . GLY A 1 89 ? 10.688 3.943 -7.696 1.00 89.12 89 GLY A O 1
ATOM 634 N N . VAL A 1 90 ? 9.148 3.442 -9.263 1.00 94.19 90 VAL A N 1
ATOM 635 C CA . VAL A 1 90 ? 9.130 1.979 -9.125 1.00 94.19 90 VAL A CA 1
ATOM 636 C C . VAL A 1 90 ? 9.751 1.348 -10.368 1.00 94.19 90 VAL A C 1
ATOM 638 O O . VAL A 1 90 ? 9.619 1.894 -11.459 1.00 94.19 90 VAL A O 1
ATOM 641 N N . LEU A 1 91 ? 10.476 0.238 -10.236 1.00 93.69 91 LEU A N 1
ATOM 642 C CA . LEU A 1 91 ? 10.969 -0.473 -11.419 1.00 93.69 91 LEU A CA 1
ATOM 643 C C . LEU A 1 91 ? 9.798 -1.096 -12.203 1.00 93.69 91 LEU A C 1
ATOM 645 O O . LEU A 1 91 ? 8.811 -1.497 -11.592 1.00 93.69 91 LEU A O 1
ATOM 649 N N . PRO A 1 92 ? 9.878 -1.195 -13.539 1.00 94.00 92 PRO A N 1
ATOM 650 C CA . PRO A 1 92 ? 8.886 -1.936 -14.307 1.00 94.00 92 PRO A CA 1
ATOM 651 C C . PRO A 1 92 ? 8.855 -3.417 -13.918 1.00 94.00 92 PRO A C 1
ATOM 653 O O . PRO A 1 92 ? 9.899 -4.017 -13.658 1.00 94.00 92 PRO A O 1
ATOM 656 N N . GLY A 1 93 ? 7.665 -4.010 -13.905 1.00 95.25 93 GLY A N 1
ATOM 657 C CA . GLY A 1 93 ? 7.468 -5.415 -13.568 1.00 95.25 93 GLY A CA 1
ATOM 658 C C . GLY A 1 93 ? 6.124 -5.703 -12.911 1.00 95.25 93 GLY A C 1
ATOM 659 O O . GLY A 1 93 ? 5.296 -4.813 -12.703 1.00 95.25 93 GLY A O 1
ATOM 660 N N . LYS A 1 94 ? 5.914 -6.975 -12.572 1.00 96.94 94 LYS A N 1
ATOM 661 C CA . LYS A 1 94 ? 4.732 -7.446 -11.845 1.00 96.94 94 LYS A CA 1
ATOM 662 C C . LYS A 1 94 ? 4.976 -7.375 -10.345 1.00 96.94 94 LYS A C 1
ATOM 664 O O . LYS A 1 94 ? 6.040 -7.758 -9.862 1.00 96.94 94 LYS A O 1
ATOM 669 N N . TYR A 1 95 ? 3.974 -6.908 -9.613 1.00 97.62 95 TYR A N 1
ATOM 670 C CA . TYR A 1 95 ? 4.047 -6.696 -8.175 1.00 97.62 95 TYR A CA 1
ATOM 671 C C . TYR A 1 95 ? 2.838 -7.290 -7.470 1.00 97.62 95 TYR A C 1
ATOM 673 O O . TYR A 1 95 ? 1.704 -7.170 -7.934 1.00 97.62 95 TYR A O 1
ATOM 681 N N . ARG A 1 96 ? 3.082 -7.857 -6.292 1.00 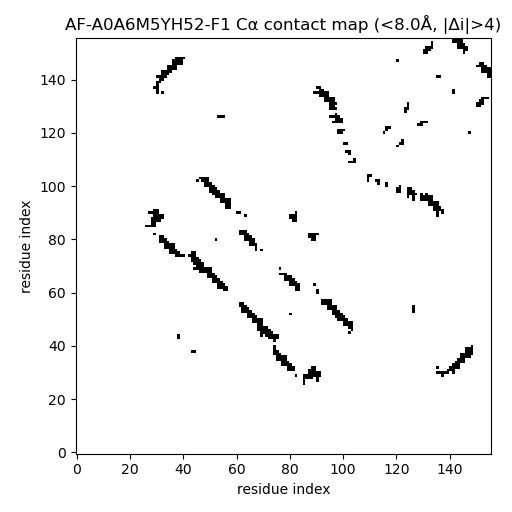98.00 96 ARG A N 1
ATOM 682 C CA . ARG A 1 96 ? 2.073 -8.052 -5.255 1.00 98.00 96 ARG A CA 1
ATOM 683 C C . ARG A 1 96 ? 2.056 -6.827 -4.349 1.00 98.00 96 ARG A C 1
ATOM 685 O O . ARG A 1 96 ? 3.110 -6.341 -3.934 1.00 98.00 96 ARG A O 1
ATOM 692 N N . ILE A 1 97 ? 0.863 -6.346 -4.025 1.00 98.19 97 ILE A N 1
ATOM 693 C CA . ILE A 1 97 ? 0.669 -5.148 -3.211 1.00 98.19 97 ILE A CA 1
ATOM 694 C C . ILE A 1 97 ? 0.276 -5.542 -1.792 1.00 98.19 97 ILE A C 1
ATOM 696 O O . ILE A 1 97 ? -0.704 -6.255 -1.586 1.00 98.19 97 ILE A O 1
ATOM 700 N N . GLY A 1 98 ? 1.020 -5.052 -0.806 1.00 98.31 98 GLY A N 1
ATOM 701 C CA . GLY A 1 98 ? 0.614 -5.048 0.594 1.00 98.31 98 GLY A CA 1
ATOM 702 C C . GLY A 1 98 ? 0.075 -3.682 1.000 1.00 98.31 98 GLY A C 1
ATOM 703 O O . GLY A 1 98 ? 0.580 -2.665 0.528 1.00 98.31 98 GLY A O 1
ATOM 704 N N . VAL A 1 99 ? -0.916 -3.653 1.888 1.00 98.31 99 VAL A N 1
ATOM 705 C CA . VAL A 1 99 ? -1.414 -2.411 2.493 1.00 98.31 99 VAL A CA 1
ATOM 706 C C . VAL A 1 99 ? -1.456 -2.573 4.005 1.00 98.31 99 VAL A C 1
ATOM 708 O O . VAL A 1 99 ? -2.033 -3.533 4.519 1.00 98.31 99 VAL A O 1
ATOM 711 N N . LYS A 1 100 ? -0.849 -1.623 4.717 1.00 98.31 100 LYS A N 1
ATOM 712 C CA . LYS A 1 100 ? -0.836 -1.565 6.177 1.00 98.31 100 LYS A CA 1
ATOM 713 C C . LYS A 1 100 ? -1.278 -0.189 6.647 1.00 98.31 100 LYS A C 1
ATOM 715 O O . LYS A 1 100 ? -0.679 0.820 6.293 1.00 98.31 100 LYS A O 1
ATOM 720 N N . ILE A 1 101 ? -2.294 -0.167 7.495 1.00 97.88 101 ILE A N 1
ATOM 721 C CA . ILE A 1 101 ? -2.845 1.042 8.100 1.00 97.88 101 ILE A CA 1
ATOM 722 C C . ILE A 1 101 ? -2.471 1.032 9.577 1.00 97.88 101 ILE A C 1
ATOM 724 O O . ILE A 1 101 ? -2.765 0.076 10.295 1.00 97.88 101 ILE A O 1
ATOM 728 N N . THR A 1 102 ? -1.805 2.085 10.036 1.00 97.06 102 THR A N 1
ATOM 729 C CA . THR A 1 102 ? -1.387 2.244 11.430 1.00 97.06 102 THR A CA 1
ATOM 730 C C . THR A 1 102 ? -2.036 3.501 11.997 1.00 97.06 102 THR A C 1
ATOM 732 O O . THR A 1 102 ? -1.571 4.601 11.694 1.00 97.06 102 THR A O 1
ATOM 735 N N . PRO A 1 103 ? -3.095 3.360 12.815 1.00 95.62 103 PRO A N 1
ATOM 736 C CA . PRO A 1 103 ? -3.724 4.508 13.447 1.00 95.62 103 PRO A CA 1
ATOM 737 C C . PRO A 1 103 ? -2.776 5.272 14.366 1.00 95.62 103 PRO A C 1
ATOM 739 O O . PRO A 1 103 ? -1.927 4.665 15.031 1.00 95.62 103 PRO A O 1
ATOM 742 N N . TYR A 1 104 ? -2.949 6.590 14.453 1.00 93.62 104 TYR A N 1
ATOM 743 C CA . TYR A 1 104 ? -2.118 7.418 15.324 1.00 93.62 104 TYR A CA 1
ATOM 744 C C . TYR A 1 104 ? -2.283 7.043 16.805 1.00 93.62 104 TYR A C 1
ATOM 746 O O . TYR A 1 104 ? -3.389 6.954 17.346 1.00 93.62 104 TYR A O 1
ATOM 754 N N . ALA A 1 105 ? -1.160 6.865 17.504 1.00 88.62 105 ALA A N 1
ATOM 755 C CA . ALA A 1 105 ? -1.152 6.420 18.895 1.00 88.62 105 ALA A CA 1
ATOM 756 C C . ALA A 1 105 ? -1.722 7.457 19.896 1.00 88.62 105 ALA A C 1
ATOM 758 O O . ALA A 1 105 ? -2.038 7.094 21.027 1.00 88.62 105 ALA A O 1
ATOM 759 N N . GLY A 1 106 ? -1.866 8.726 19.505 1.00 87.94 106 GLY A N 1
ATOM 760 C CA . GLY A 1 106 ? -2.354 9.797 20.383 1.00 87.94 106 GLY A CA 1
ATOM 761 C C . GLY A 1 106 ? -3.852 10.106 20.289 1.00 87.94 106 GLY A C 1
ATOM 762 O O . GLY A 1 106 ? -4.321 10.964 21.031 1.00 87.94 106 GLY A O 1
ATOM 763 N N . MET A 1 107 ? -4.612 9.456 19.400 1.00 87.00 107 MET A N 1
ATOM 764 C CA . MET A 1 107 ? -6.046 9.740 19.240 1.00 87.00 107 MET A CA 1
ATOM 765 C C . MET A 1 107 ? -6.941 8.923 20.192 1.00 87.00 107 MET A C 1
ATOM 767 O O . MET A 1 107 ? -6.646 7.756 20.469 1.00 87.00 107 MET A O 1
ATOM 771 N N . PRO A 1 108 ? -8.081 9.483 20.648 1.00 89.06 108 PRO A N 1
ATOM 772 C CA . PRO A 1 108 ? -9.112 8.718 21.346 1.00 89.06 108 PRO A CA 1
ATOM 773 C C . PRO A 1 108 ? -9.577 7.506 20.524 1.00 89.06 108 PRO A C 1
ATOM 775 O O . PRO A 1 108 ? -9.787 7.607 19.319 1.00 89.06 108 PRO A O 1
ATOM 778 N N . GLY A 1 109 ? -9.738 6.346 21.168 1.00 88.56 109 GLY A N 1
ATOM 779 C CA . GLY A 1 109 ? -10.210 5.119 20.505 1.00 88.56 109 GLY A CA 1
ATOM 780 C C . GLY A 1 109 ? -9.184 4.429 19.592 1.00 88.56 109 GLY A C 1
ATOM 781 O O . GLY A 1 109 ? -9.508 3.435 18.939 1.00 88.56 109 GLY A O 1
ATOM 782 N N . ASN A 1 110 ? -7.932 4.894 19.558 1.00 91.44 110 ASN A N 1
ATOM 783 C CA . ASN A 1 110 ? -6.887 4.326 18.705 1.00 91.44 110 ASN A CA 1
ATOM 784 C C . ASN A 1 110 ? -6.639 2.825 18.915 1.00 91.44 110 ASN A C 1
ATOM 786 O O . ASN A 1 110 ? -6.369 2.124 17.949 1.00 91.44 110 ASN A O 1
ATOM 790 N N . LYS A 1 111 ? -6.723 2.313 20.150 1.00 91.81 111 LYS A N 1
ATOM 791 C CA . LYS A 1 111 ? -6.481 0.899 20.467 1.00 91.81 111 LYS A CA 1
ATOM 792 C C . LYS A 1 111 ? -7.508 0.008 19.782 1.00 91.81 111 LYS A C 1
ATOM 794 O O . LYS A 1 111 ? -7.140 -1.025 19.229 1.00 91.81 111 LYS A O 1
ATOM 799 N N . ASP A 1 112 ? -8.768 0.432 19.779 1.00 93.12 112 ASP A N 1
ATOM 800 C CA . ASP A 1 112 ? -9.855 -0.302 19.139 1.00 93.12 112 ASP A CA 1
ATOM 801 C C . ASP A 1 112 ? -9.761 -0.210 17.619 1.00 93.12 112 ASP A C 1
ATOM 803 O O . ASP A 1 112 ? -9.865 -1.232 16.943 1.00 93.12 112 ASP A O 1
ATOM 807 N N . ARG A 1 113 ? -9.454 0.976 17.074 1.00 93.06 113 ARG A N 1
ATOM 808 C CA . ARG A 1 113 ? -9.201 1.140 15.632 1.00 93.06 113 ARG A CA 1
ATOM 809 C C . ARG A 1 113 ? -8.017 0.299 15.169 1.00 93.06 113 ARG A C 1
A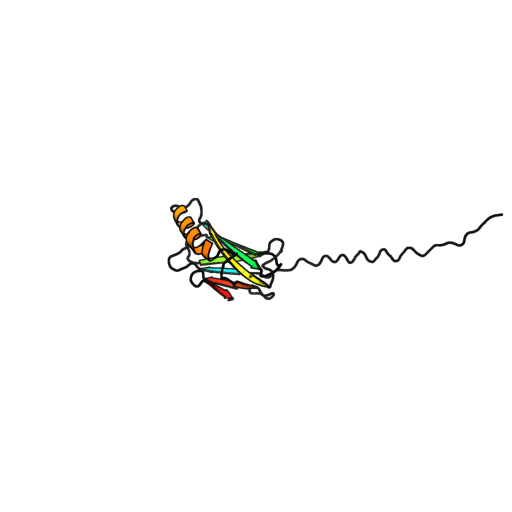TOM 811 O O . ARG A 1 113 ? -8.125 -0.427 14.185 1.00 93.06 113 ARG A O 1
ATOM 818 N N . LYS A 1 114 ? -6.900 0.357 15.896 1.00 94.19 114 LYS A N 1
ATOM 819 C CA . LYS A 1 114 ? -5.691 -0.420 15.610 1.00 94.19 114 LYS A CA 1
ATOM 820 C C . LYS A 1 114 ? -6.004 -1.908 15.614 1.00 94.19 114 LYS A C 1
ATOM 822 O O . LYS A 1 114 ? -5.644 -2.583 14.660 1.00 94.19 114 LYS A O 1
ATOM 827 N N . ARG A 1 115 ? -6.717 -2.397 16.633 1.00 94.25 115 ARG A N 1
ATOM 828 C CA . ARG A 1 115 ? -7.174 -3.790 16.699 1.00 94.25 115 ARG A CA 1
ATOM 829 C C . ARG A 1 115 ? -8.047 -4.152 15.494 1.00 94.25 115 ARG A C 1
ATOM 831 O O . ARG A 1 115 ? -7.765 -5.142 14.834 1.00 94.25 115 ARG A O 1
ATOM 838 N N . GLY A 1 116 ? -9.024 -3.315 15.140 1.00 93.44 116 GLY A N 1
ATOM 839 C CA . GLY A 1 116 ? -9.893 -3.539 13.979 1.00 93.44 116 GLY A CA 1
ATOM 840 C C . GLY A 1 116 ? -9.131 -3.642 12.651 1.00 93.44 116 GLY A C 1
ATOM 841 O O . GLY A 1 116 ? -9.405 -4.532 11.845 1.00 93.44 116 GLY A O 1
ATOM 842 N N . PHE A 1 117 ? -8.131 -2.785 12.428 1.00 95.44 117 PHE A N 1
ATOM 843 C CA . PHE A 1 117 ? -7.264 -2.903 11.252 1.00 95.44 117 PHE A CA 1
ATOM 844 C C . PHE A 1 117 ? -6.346 -4.130 11.330 1.00 95.44 117 PHE A C 1
ATOM 846 O O . PHE A 1 117 ? -6.223 -4.847 10.338 1.00 95.44 117 PHE A O 1
ATOM 853 N N . ASP A 1 118 ? -5.736 -4.399 12.486 1.00 95.31 118 ASP A N 1
ATOM 854 C CA . ASP A 1 118 ? -4.770 -5.487 12.695 1.00 95.31 118 ASP A CA 1
ATOM 855 C C . ASP A 1 118 ? -5.372 -6.888 12.691 1.00 95.31 118 ASP A C 1
ATOM 857 O O . ASP A 1 118 ? -4.652 -7.837 12.395 1.00 95.31 118 ASP A O 1
ATOM 861 N N . GLU A 1 119 ? -6.652 -7.031 13.016 1.00 93.88 119 GLU A N 1
ATOM 862 C CA . GLU A 1 119 ? -7.389 -8.297 12.939 1.00 93.88 119 GLU A CA 1
ATOM 863 C C . GLU A 1 119 ? -8.101 -8.451 11.584 1.00 93.88 119 GLU A C 1
ATOM 865 O O . GLU A 1 119 ? -8.356 -9.570 11.143 1.00 93.88 119 GLU A O 1
ATOM 870 N N . GLY A 1 120 ? -8.371 -7.340 10.890 1.00 94.75 120 GLY A N 1
ATOM 871 C CA . GLY A 1 120 ? -9.052 -7.304 9.598 1.00 94.75 120 GLY A CA 1
ATOM 872 C C . GLY A 1 120 ? -8.121 -6.993 8.424 1.00 94.75 120 GLY A C 1
ATOM 873 O O . GLY A 1 120 ? -7.434 -7.865 7.883 1.00 94.75 120 GLY A O 1
ATOM 874 N N . LEU A 1 121 ? -8.148 -5.733 7.978 1.00 95.38 121 LEU A N 1
ATOM 875 C CA . LEU A 1 121 ? -7.542 -5.294 6.715 1.00 95.38 121 LEU A CA 1
ATOM 876 C C . LEU A 1 121 ? -6.030 -5.539 6.638 1.00 95.38 121 LEU A C 1
ATOM 878 O O . LEU A 1 121 ? -5.564 -6.056 5.624 1.00 95.38 121 LEU A O 1
ATOM 882 N N . ASN A 1 122 ? -5.275 -5.241 7.699 1.00 97.38 122 ASN A N 1
ATOM 883 C CA . ASN A 1 122 ? -3.819 -5.415 7.714 1.00 97.38 122 ASN A CA 1
ATOM 884 C C . ASN A 1 122 ? -3.424 -6.891 7.597 1.00 97.38 122 ASN A C 1
ATOM 886 O O . ASN A 1 122 ? -2.380 -7.204 7.027 1.00 97.38 122 ASN A O 1
ATOM 890 N N . GLN A 1 123 ? -4.250 -7.815 8.103 1.00 96.88 123 GLN A N 1
ATOM 891 C CA . GLN A 1 123 ? -4.037 -9.237 7.847 1.00 96.88 123 GLN A CA 1
ATOM 892 C C . GLN A 1 123 ? -4.382 -9.555 6.408 1.00 96.88 123 GLN A C 1
ATOM 894 O O . GLN A 1 123 ? -3.529 -10.074 5.699 1.00 96.88 123 GLN A O 1
ATOM 899 N N . LYS A 1 124 ? -5.597 -9.235 5.956 1.00 97.06 124 LYS A N 1
ATOM 900 C CA . LYS A 1 124 ? -6.066 -9.582 4.607 1.00 97.06 124 LYS A CA 1
ATOM 901 C C . LYS A 1 124 ? -5.102 -9.113 3.510 1.00 97.06 124 LYS A C 1
ATOM 903 O O . LYS A 1 124 ? -4.842 -9.863 2.574 1.00 97.06 124 LYS A O 1
ATOM 908 N N . TYR A 1 125 ? -4.532 -7.921 3.666 1.00 97.88 125 TYR A N 1
ATOM 909 C CA . TYR A 1 125 ? -3.642 -7.291 2.691 1.00 97.88 125 TYR A CA 1
ATOM 910 C C . TYR A 1 125 ? -2.176 -7.270 3.125 1.00 97.88 125 TYR A C 1
ATOM 912 O O . TYR A 1 125 ? -1.389 -6.457 2.641 1.00 97.88 125 TYR A O 1
ATOM 920 N N . LYS A 1 126 ? -1.770 -8.196 3.999 1.00 97.44 126 LYS A N 1
ATOM 921 C CA . LYS A 1 126 ? -0.353 -8.413 4.301 1.00 97.44 126 LYS A CA 1
ATOM 922 C C . LYS A 1 126 ? 0.376 -8.880 3.037 1.00 97.44 126 LYS A C 1
ATOM 924 O O . LYS A 1 126 ? -0.080 -9.815 2.379 1.00 97.44 126 LYS A O 1
ATOM 929 N N . VAL A 1 127 ? 1.510 -8.258 2.709 1.00 96.62 127 VAL A N 1
ATOM 930 C CA . VAL A 1 127 ? 2.178 -8.411 1.403 1.00 96.62 127 VAL A CA 1
ATOM 931 C C . VAL A 1 127 ? 2.469 -9.864 1.006 1.00 96.62 127 VAL A C 1
ATOM 933 O O . VAL A 1 127 ? 2.426 -10.184 -0.173 1.00 96.62 127 VAL A O 1
ATOM 936 N N . GLU A 1 128 ? 2.718 -10.780 1.945 1.00 94.94 128 GLU A N 1
ATOM 937 C CA . GLU A 1 128 ? 3.009 -12.185 1.625 1.00 94.94 128 GLU A CA 1
ATOM 938 C C . GLU A 1 128 ? 1.791 -12.944 1.088 1.00 94.94 128 GLU A C 1
ATOM 940 O O . GLU A 1 128 ? 1.956 -13.838 0.259 1.00 94.94 128 GLU A O 1
ATOM 945 N N . LYS A 1 129 ? 0.584 -12.583 1.535 1.00 94.88 129 LYS A N 1
ATOM 946 C CA . LYS A 1 129 ? -0.672 -13.301 1.248 1.00 94.88 129 LYS A CA 1
ATOM 947 C C . LYS A 1 129 ? -1.727 -12.455 0.535 1.00 94.88 129 LYS A C 1
ATOM 949 O O . LYS A 1 129 ? -2.809 -12.954 0.244 1.00 94.88 129 LYS A O 1
ATOM 954 N N . SER A 1 130 ? -1.425 -11.185 0.280 1.00 97.25 130 SER A N 1
ATOM 955 C CA . SER A 1 130 ? -2.346 -10.260 -0.366 1.00 97.25 130 SER A CA 1
ATOM 956 C C . SER A 1 130 ? -2.704 -10.740 -1.779 1.00 97.25 130 SER A C 1
ATOM 958 O O . SER A 1 130 ? -1.798 -11.078 -2.547 1.00 97.25 130 SER A O 1
ATOM 960 N N . PRO A 1 131 ? -3.997 -10.739 -2.153 1.00 96.38 131 PRO A N 1
ATOM 961 C CA . PRO A 1 131 ? -4.431 -11.051 -3.513 1.00 96.38 131 PRO A CA 1
ATOM 962 C C . PRO A 1 131 ? -4.221 -9.878 -4.482 1.00 96.38 131 PRO A C 1
ATOM 964 O O . PRO A 1 131 ? -4.436 -10.023 -5.681 1.00 96.38 131 PRO A O 1
ATOM 967 N N . LEU A 1 132 ? -3.840 -8.703 -3.973 1.00 98.12 132 LEU A N 1
ATOM 968 C CA . LEU A 1 132 ? -3.672 -7.500 -4.774 1.00 98.12 132 LEU A CA 1
ATOM 969 C C . LEU A 1 132 ? -2.410 -7.617 -5.626 1.00 98.12 132 LEU A C 1
ATOM 971 O O . LEU A 1 132 ? -1.310 -7.780 -5.096 1.00 98.12 132 LEU A O 1
ATOM 975 N N . THR A 1 133 ? -2.562 -7.479 -6.937 1.00 97.88 133 THR A N 1
ATOM 976 C CA . THR A 1 133 ? -1.446 -7.487 -7.884 1.00 97.88 133 THR A CA 1
ATOM 977 C C . THR A 1 133 ? -1.577 -6.352 -8.884 1.00 97.88 133 THR A C 1
ATOM 979 O O . THR A 1 133 ? -2.690 -5.996 -9.268 1.00 97.88 133 THR A O 1
ATOM 982 N N . CYS A 1 134 ? -0.454 -5.819 -9.350 1.00 97.56 134 CYS A N 1
ATOM 983 C CA . CYS A 1 134 ? -0.416 -4.873 -10.459 1.00 97.56 134 CYS A CA 1
ATOM 984 C C . CYS A 1 134 ? 0.805 -5.105 -11.351 1.00 97.56 134 CYS A C 1
ATOM 986 O O . CYS A 1 134 ? 1.727 -5.845 -11.002 1.00 97.56 134 CYS A O 1
ATOM 988 N N . GLU A 1 135 ? 0.805 -4.444 -12.502 1.00 96.81 135 GLU A N 1
ATOM 989 C CA . GLU A 1 135 ? 1.947 -4.373 -13.401 1.00 96.81 135 GLU A CA 1
ATOM 990 C C . GLU A 1 135 ? 2.336 -2.909 -13.597 1.00 96.81 135 GLU A C 1
ATOM 992 O O . GLU A 1 135 ? 1.522 -2.077 -14.005 1.00 96.81 135 GLU A O 1
ATOM 997 N N . VAL A 1 136 ? 3.587 -2.601 -13.267 1.00 96.12 136 VAL A N 1
ATOM 998 C CA . VAL A 1 136 ? 4.206 -1.299 -13.495 1.00 96.12 136 VAL A CA 1
ATOM 999 C C . VAL A 1 136 ? 4.895 -1.354 -14.853 1.00 96.12 136 VAL A C 1
ATOM 1001 O O . VAL A 1 136 ? 5.777 -2.184 -15.074 1.00 96.12 136 VAL A O 1
ATOM 1004 N N . THR A 1 137 ? 4.501 -0.478 -15.771 1.00 94.81 137 THR A N 1
ATOM 1005 C CA . THR A 1 137 ? 5.062 -0.414 -17.129 1.00 94.81 137 THR A CA 1
ATOM 1006 C C . THR A 1 137 ? 6.202 0.590 -17.196 1.00 94.81 137 THR A C 1
ATOM 1008 O O . THR A 1 137 ? 6.191 1.576 -16.467 1.00 94.81 137 THR A O 1
ATOM 1011 N N . ALA A 1 138 ? 7.170 0.388 -18.096 1.00 92.69 138 ALA A N 1
ATOM 1012 C CA . ALA A 1 138 ? 8.233 1.374 -18.329 1.00 92.69 138 ALA A CA 1
ATOM 1013 C C . ALA A 1 138 ? 7.667 2.751 -18.711 1.00 92.69 138 ALA A C 1
ATOM 1015 O O . ALA A 1 138 ? 8.179 3.780 -18.265 1.00 92.69 138 ALA A O 1
ATOM 1016 N N . ASP A 1 139 ? 6.559 2.748 -19.449 1.00 88.81 139 ASP A N 1
ATOM 1017 C CA . ASP A 1 139 ? 5.842 3.950 -19.842 1.00 88.81 139 ASP A CA 1
ATOM 1018 C C . ASP A 1 139 ? 4.940 4.452 -18.711 1.00 88.81 139 ASP A C 1
ATOM 1020 O O . ASP A 1 139 ? 4.238 3.678 -18.052 1.00 88.81 139 ASP A O 1
ATOM 1024 N N . ALA A 1 140 ? 4.978 5.763 -18.489 1.00 82.50 140 ALA A N 1
ATOM 1025 C CA . ALA A 1 140 ? 4.036 6.480 -17.641 1.00 82.50 140 ALA A CA 1
ATOM 1026 C C . ALA A 1 140 ? 2.755 6.819 -18.440 1.00 82.50 140 ALA A C 1
ATOM 1028 O O . ALA A 1 140 ? 2.830 6.957 -19.662 1.00 82.50 140 ALA A O 1
ATOM 1029 N N . PRO A 1 141 ? 1.601 7.022 -17.779 1.00 90.19 141 PRO A N 1
ATOM 1030 C CA . PRO A 1 141 ? 1.398 7.006 -16.330 1.00 90.19 141 PRO A CA 1
ATOM 1031 C C . PRO A 1 141 ? 1.215 5.596 -15.743 1.00 90.19 141 PRO A C 1
ATOM 1033 O O . PRO A 1 141 ? 0.633 4.699 -16.352 1.00 90.19 141 PRO A O 1
ATOM 1036 N N . ASN A 1 142 ? 1.688 5.421 -14.507 1.00 95.19 142 ASN A N 1
ATOM 1037 C CA . ASN A 1 142 ? 1.327 4.293 -13.651 1.00 95.19 142 ASN A CA 1
ATOM 1038 C C . ASN A 1 142 ? 0.508 4.823 -12.470 1.00 95.19 142 ASN A C 1
ATOM 1040 O O . ASN A 1 142 ? 1.055 5.085 -11.398 1.00 95.19 142 ASN A O 1
ATOM 1044 N N . ASP A 1 143 ? -0.789 5.016 -12.702 1.00 97.06 143 ASP A N 1
ATOM 1045 C CA . ASP A 1 143 ? -1.746 5.442 -11.683 1.00 97.06 143 ASP A CA 1
ATOM 1046 C C . ASP A 1 143 ? -2.701 4.296 -11.330 1.00 97.06 143 ASP A C 1
ATOM 1048 O O . ASP A 1 143 ? -3.276 3.663 -12.221 1.00 97.06 143 ASP A O 1
ATOM 1052 N N . PHE A 1 144 ? -2.844 3.999 -10.037 1.00 97.88 144 PHE A N 1
ATOM 1053 C CA . PHE A 1 144 ? -3.601 2.839 -9.565 1.00 97.88 144 PHE A CA 1
ATOM 1054 C C . PHE A 1 144 ? -4.673 3.196 -8.538 1.00 97.88 144 PHE A C 1
ATOM 1056 O O . PHE A 1 144 ? -4.440 3.944 -7.594 1.00 97.88 144 PHE A O 1
ATOM 1063 N N . THR A 1 145 ? -5.829 2.552 -8.628 1.00 98.31 145 THR A N 1
ATOM 1064 C CA . THR A 1 145 ? -6.832 2.524 -7.561 1.00 98.31 145 THR A CA 1
ATOM 1065 C C . THR A 1 145 ? -6.802 1.166 -6.871 1.00 98.31 145 THR A C 1
ATOM 1067 O O . THR A 1 145 ? -7.053 0.141 -7.503 1.00 98.31 145 THR A O 1
ATOM 1070 N N . ILE A 1 146 ? -6.494 1.162 -5.574 1.00 98.38 146 ILE A N 1
ATOM 1071 C CA . ILE A 1 146 ? -6.510 -0.014 -4.702 1.00 98.38 146 ILE A CA 1
ATOM 1072 C C . ILE A 1 146 ? -7.820 0.008 -3.911 1.00 98.38 146 ILE A C 1
ATOM 1074 O O . ILE A 1 146 ? -7.961 0.789 -2.970 1.00 98.38 146 ILE A O 1
ATOM 1078 N N . ASP A 1 147 ? -8.763 -0.853 -4.287 1.00 98.19 147 ASP A N 1
ATOM 1079 C CA . ASP A 1 147 ? -10.061 -0.979 -3.621 1.00 98.19 147 ASP A CA 1
ATOM 1080 C C . ASP A 1 147 ? -10.007 -2.116 -2.596 1.00 98.19 147 ASP A C 1
ATOM 1082 O O . ASP A 1 147 ? -10.004 -3.303 -2.942 1.00 98.19 147 ASP A O 1
ATOM 1086 N N . LEU A 1 148 ? -9.933 -1.758 -1.311 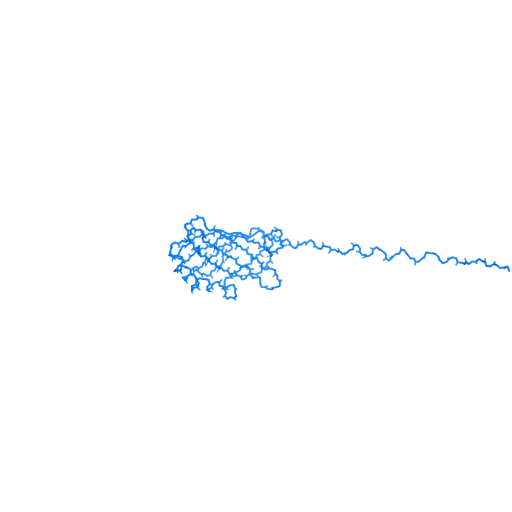1.00 97.75 148 LEU A N 1
ATOM 1087 C CA . LEU A 1 148 ? -9.816 -2.733 -0.224 1.00 97.75 148 LEU A CA 1
ATOM 1088 C C . LEU A 1 148 ? -11.145 -3.422 0.113 1.00 97.75 148 LEU A C 1
ATOM 1090 O O . LEU A 1 148 ? -11.128 -4.443 0.810 1.00 97.75 148 LEU A O 1
ATOM 1094 N N . GLU A 1 149 ? -12.279 -2.919 -0.376 1.00 95.94 149 GLU A N 1
ATOM 1095 C CA . GLU A 1 149 ? -13.569 -3.605 -0.276 1.00 95.94 149 GLU A CA 1
ATOM 1096 C C . GLU A 1 149 ? -13.615 -4.764 -1.266 1.00 95.94 149 GLU A C 1
ATOM 1098 O O . GLU A 1 149 ? -13.802 -5.922 -0.882 1.00 95.94 149 GLU A O 1
ATOM 1103 N N . LYS A 1 150 ? -13.358 -4.448 -2.537 1.00 96.88 150 LYS A N 1
ATOM 1104 C CA . LYS A 1 150 ? -13.398 -5.408 -3.646 1.00 96.88 150 LYS A CA 1
ATOM 1105 C C . LYS A 1 150 ? -12.175 -6.312 -3.684 1.00 96.88 150 LYS A C 1
ATOM 1107 O O . LYS A 1 150 ? -12.226 -7.372 -4.299 1.00 96.88 150 LYS A O 1
ATOM 1112 N N . GLY A 1 151 ? -11.087 -5.909 -3.032 1.00 97.06 151 GLY A N 1
ATOM 1113 C CA . GLY A 1 151 ? -9.827 -6.642 -3.039 1.00 97.06 151 GLY A CA 1
ATOM 1114 C C . GLY A 1 151 ? -9.196 -6.686 -4.425 1.00 97.06 151 GLY A C 1
ATOM 1115 O O . GLY A 1 151 ? -8.667 -7.725 -4.814 1.00 97.06 151 GLY A O 1
ATOM 1116 N N . ASN A 1 152 ? -9.265 -5.584 -5.175 1.00 97.31 152 ASN A N 1
ATOM 1117 C CA . ASN A 1 152 ? -8.676 -5.485 -6.505 1.00 97.31 152 ASN A CA 1
ATOM 1118 C C . ASN A 1 152 ? -7.859 -4.199 -6.689 1.00 97.31 152 ASN A C 1
ATOM 1120 O O . ASN A 1 152 ? -7.922 -3.259 -5.895 1.00 97.31 152 ASN A O 1
ATOM 1124 N N . VAL A 1 153 ? -7.055 -4.198 -7.750 1.00 97.88 153 VAL A N 1
ATOM 1125 C CA . VAL A 1 153 ? -6.260 -3.049 -8.180 1.00 97.88 153 VAL A CA 1
ATOM 1126 C C . VAL A 1 153 ? -6.647 -2.738 -9.616 1.00 97.88 153 VAL A C 1
ATOM 1128 O O . VAL A 1 153 ? -6.646 -3.630 -10.465 1.00 97.88 153 VAL A O 1
ATOM 1131 N N . LYS A 1 154 ? -6.982 -1.481 -9.895 1.00 97.62 154 LYS A N 1
ATOM 1132 C CA . LYS A 1 154 ? -7.290 -0.989 -11.240 1.00 97.62 154 LYS A CA 1
ATOM 1133 C C . LYS A 1 154 ? -6.223 0.015 -11.665 1.00 97.62 154 LYS A C 1
ATOM 1135 O O . LYS A 1 154 ? -5.897 0.900 -10.884 1.00 97.62 154 LYS A O 1
ATOM 1140 N N . LYS A 1 155 ? -5.702 -0.111 -12.886 1.00 95.81 155 LYS A N 1
ATOM 1141 C CA . LYS A 1 155 ? -4.891 0.935 -13.528 1.00 95.81 155 LYS A CA 1
ATOM 1142 C C . LYS A 1 155 ? -5.823 1.947 -14.207 1.00 95.81 155 LYS A C 1
ATOM 1144 O O . LYS A 1 155 ? -6.793 1.517 -14.841 1.00 95.81 155 LYS A O 1
ATOM 1149 N N . ASN A 1 156 ? -5.560 3.239 -14.025 1.00 92.00 156 ASN A N 1
ATOM 1150 C CA . ASN A 1 156 ? -6.340 4.340 -14.605 1.00 92.00 156 ASN A CA 1
ATOM 1151 C C . ASN A 1 156 ? -5.798 4.793 -15.960 1.00 92.00 156 ASN A C 1
ATOM 1153 O O . ASN A 1 156 ? -4.571 4.670 -16.179 1.00 92.00 156 ASN A O 1
#

Nearest PDB structures (foldseek):
  5wec-assembly1_A  TM=5.687E-01  e=3.067E-02  Vibrio cholerae O395
  5jvk-assembly3_C  TM=8.053E-01  e=4.013E-01  Bacteroides cellulosilyticus

Radius of gyration: 26.6 Å; Cα contacts (8 Å, |Δi|>4): 328; chains: 1; bounding box: 106×28×50 Å

Sequence (156 aa):
MTRVRLGHFILATFVASLLAAAGCSPPPKGTPVSGTVTLPKGASFDKDDNVEITFRPDGDAKSAVGSVITTEKSSSVTFTAKTAGITTGVLPGKYRIGVKITPYAGMPGNKDRKRGFDEGLNQKYKVEKSPLTCEVTADAPNDFTIDLEKGNVKKN

Mean predicted aligned error: 8.87 Å